Protein AF-A0A2X3GVH4-F1 (afdb_monomer_lite)

InterPro domains:
  IPR034338 Glutathione S-transferases, subfamily 4, C-terminal [PF14834] (4-81)

Foldseek 3Di:
DDDQDPVRVVVLVVLQVVVCVQCVVVELDSPNDHDVVLVVSLVVLCVQVVVVHDHPPVSNVSSVSSCPDPVNVVVVVVVVVD

pLDDT: mean 95.25, std 8.42, range [47.56, 98.69]

Radius of gyration: 13.34 Å; chains: 1; bounding box: 30×27×39 Å

Organism: Klebsiella pneumoniae (NCBI:txid573)

Sequence (82 aa):
MPDLSEAGRQSAEKLFATATTLLAHGGQNLFGEWSIADADLALMLNRLVLNGDKVPEALADYASFQWQRASIQRYVALSAKR

Secondary structure (DSSP, 8-state):
-PPPPHHHHHHHHHHHHHHHHHTTT--SSTBSB--HHHHHHHHHHHHHHTTT----HHHHHHHHHHHT-HHHHHHHHHHTT-

Structure (mmCIF, N/CA/C/O backbone):
data_AF-A0A2X3GVH4-F1
#
_entry.id   AF-A0A2X3GVH4-F1
#
loop_
_atom_site.group_PDB
_atom_site.id
_atom_site.type_symbol
_atom_site.label_atom_id
_atom_site.label_alt_id
_atom_site.label_comp_id
_atom_site.label_asym_id
_atom_site.label_entity_id
_atom_site.label_seq_id
_atom_site.pdbx_PDB_ins_code
_atom_site.Cartn_x
_atom_site.Cartn_y
_atom_site.Cartn_z
_atom_site.occupancy
_atom_site.B_iso_or_equiv
_atom_site.auth_seq_id
_atom_site.auth_comp_id
_atom_site.auth_asym_id
_atom_site.auth_atom_id
_atom_site.pdbx_PDB_model_num
ATOM 1 N N . MET A 1 1 ? -15.878 -0.600 12.886 1.00 64.50 1 MET A N 1
ATOM 2 C CA . MET A 1 1 ? -15.161 0.685 13.044 1.00 64.50 1 MET A CA 1
ATOM 3 C C . MET A 1 1 ? -16.004 1.766 12.382 1.00 64.50 1 MET A C 1
ATOM 5 O O . MET A 1 1 ? -16.801 1.394 11.528 1.00 64.50 1 MET A O 1
ATOM 9 N N . PRO A 1 2 ? -15.927 3.041 12.797 1.00 79.75 2 PRO A N 1
ATOM 10 C CA . PRO A 1 2 ? -16.583 4.116 12.056 1.00 79.75 2 PRO A CA 1
ATOM 11 C C . PRO A 1 2 ? -15.982 4.229 10.649 1.00 79.75 2 PRO A C 1
ATOM 13 O O . PRO A 1 2 ? -14.794 3.955 10.471 1.00 79.75 2 PRO A O 1
ATOM 16 N N . ASP A 1 3 ? -16.797 4.641 9.680 1.00 88.94 3 ASP A N 1
ATOM 17 C CA . ASP A 1 3 ? -16.338 4.904 8.315 1.00 88.94 3 ASP A CA 1
ATOM 18 C C . ASP A 1 3 ? -15.291 6.029 8.286 1.00 88.94 3 ASP A C 1
ATOM 20 O O . ASP A 1 3 ? -15.238 6.894 9.172 1.00 88.94 3 ASP A O 1
ATOM 24 N N . LEU A 1 4 ? -14.472 6.051 7.230 1.00 93.38 4 LEU A N 1
ATOM 25 C CA . LEU A 1 4 ? -13.553 7.158 6.982 1.00 93.38 4 LEU A CA 1
ATOM 26 C C . LEU A 1 4 ? -14.312 8.487 6.888 1.00 93.38 4 LEU A C 1
ATOM 28 O O . LEU A 1 4 ? -15.330 8.609 6.201 1.00 93.38 4 LEU A O 1
ATOM 32 N N . SER A 1 5 ? -13.752 9.521 7.517 1.00 96.38 5 SER A N 1
ATOM 33 C CA . SER A 1 5 ? -14.181 10.898 7.278 1.00 96.38 5 SER A CA 1
ATOM 34 C C . SER A 1 5 ? -13.971 11.286 5.811 1.00 96.38 5 SER A C 1
ATOM 36 O O . SER A 1 5 ? -13.210 10.644 5.087 1.00 96.38 5 SER A O 1
ATOM 38 N N . GLU A 1 6 ? -14.588 12.383 5.370 1.00 96.94 6 GLU A N 1
ATOM 39 C CA . GLU A 1 6 ? -14.404 12.906 4.009 1.00 96.94 6 GLU A CA 1
ATOM 40 C C . GLU A 1 6 ? -12.917 13.103 3.656 1.00 96.94 6 GLU A C 1
ATOM 42 O O . GLU A 1 6 ? -12.440 12.595 2.644 1.00 96.94 6 GLU A O 1
ATOM 47 N N . ALA A 1 7 ? -12.150 13.749 4.540 1.00 97.62 7 ALA A N 1
ATOM 48 C CA . ALA A 1 7 ? -10.710 13.932 4.350 1.00 97.62 7 ALA A CA 1
ATOM 49 C C . ALA A 1 7 ? -9.940 12.595 4.341 1.00 97.62 7 ALA A C 1
ATOM 51 O O . ALA A 1 7 ? -8.955 12.443 3.612 1.00 97.62 7 ALA A O 1
ATOM 52 N N . GLY A 1 8 ? -10.397 11.614 5.129 1.00 96.94 8 GLY A N 1
ATOM 53 C CA . GLY A 1 8 ? -9.855 10.255 5.133 1.00 96.94 8 GLY A CA 1
ATOM 54 C C . GLY A 1 8 ? -10.078 9.545 3.799 1.00 96.94 8 GLY A C 1
ATOM 55 O O . GLY A 1 8 ? -9.138 8.970 3.252 1.00 96.94 8 GLY A O 1
ATOM 56 N N . ARG A 1 9 ? -11.284 9.656 3.232 1.00 97.19 9 ARG A N 1
ATOM 57 C CA . ARG A 1 9 ? -11.625 9.084 1.924 1.00 97.19 9 ARG A CA 1
ATOM 58 C C . ARG A 1 9 ? -10.789 9.700 0.802 1.00 97.19 9 ARG A C 1
ATOM 60 O O . ARG A 1 9 ? -10.178 8.963 0.039 1.00 97.19 9 ARG A O 1
ATOM 67 N N . GLN A 1 10 ? -10.664 11.028 0.767 1.00 98.06 10 GLN A N 1
ATOM 68 C CA . GLN A 1 10 ? -9.831 11.729 -0.221 1.00 98.06 10 GLN A CA 1
ATOM 69 C C . GLN A 1 10 ? -8.351 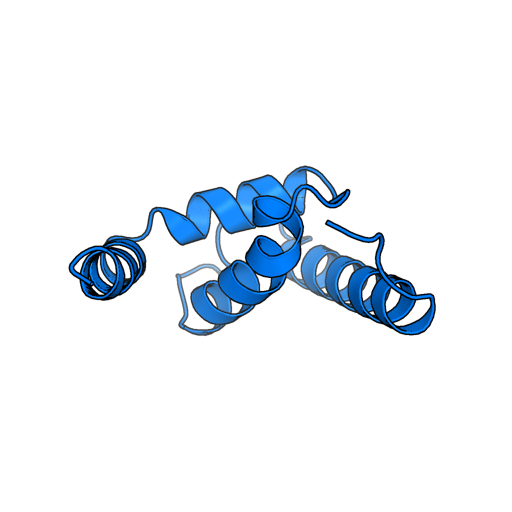11.326 -0.124 1.00 98.06 10 GLN A C 1
ATOM 71 O O . GLN A 1 10 ? -7.663 11.161 -1.133 1.00 98.06 10 GLN A O 1
ATOM 76 N N . SER A 1 11 ? -7.850 11.124 1.097 1.00 98.19 11 SER A N 1
ATOM 77 C CA . SER A 1 11 ? -6.480 10.647 1.314 1.00 98.19 11 SER A CA 1
ATOM 78 C C . SER A 1 11 ? -6.295 9.202 0.842 1.00 98.19 11 SER A C 1
ATOM 80 O O . SER A 1 11 ? -5.268 8.890 0.237 1.00 98.19 11 SER A O 1
ATOM 82 N N . ALA A 1 12 ? -7.286 8.334 1.071 1.00 98.25 12 ALA A N 1
ATOM 83 C CA . ALA A 1 12 ? -7.285 6.959 0.577 1.00 98.25 12 ALA A CA 1
ATOM 84 C C . ALA A 1 12 ? -7.322 6.913 -0.959 1.00 98.25 12 ALA A C 1
ATOM 86 O O . ALA A 1 12 ? -6.516 6.217 -1.568 1.00 98.25 12 ALA A O 1
ATOM 87 N N . GLU A 1 13 ? -8.167 7.722 -1.598 1.00 98.44 13 GLU A N 1
ATOM 88 C CA . GLU A 1 13 ? -8.226 7.840 -3.061 1.00 98.44 13 GLU A CA 1
ATOM 89 C C . GLU A 1 13 ? -6.885 8.294 -3.653 1.00 98.44 13 GLU A C 1
ATOM 91 O O . GLU A 1 13 ? -6.400 7.704 -4.622 1.00 98.44 13 GLU A O 1
ATOM 96 N N . LYS A 1 14 ? -6.226 9.283 -3.033 1.00 98.62 14 LYS A N 1
ATOM 97 C CA . LYS A 1 14 ? -4.882 9.718 -3.441 1.00 98.62 14 LYS A CA 1
ATOM 98 C C . LYS A 1 14 ? -3.851 8.595 -3.305 1.00 98.62 14 LYS A C 1
ATOM 100 O O . LYS A 1 14 ? -3.017 8.421 -4.199 1.00 98.62 14 LYS A O 1
ATOM 105 N N . LEU A 1 15 ? -3.897 7.840 -2.205 1.00 98.69 15 LEU A N 1
ATOM 106 C CA . LEU A 1 15 ? -3.031 6.680 -1.991 1.00 98.69 15 LEU A CA 1
ATOM 107 C C . LEU A 1 15 ? -3.252 5.632 -3.087 1.00 98.69 15 LEU A C 1
ATOM 109 O O . LEU A 1 15 ? -2.283 5.182 -3.695 1.00 98.69 15 LEU A O 1
ATOM 113 N N . PHE A 1 16 ? -4.508 5.296 -3.386 1.00 98.62 16 PHE A N 1
ATOM 114 C CA . PHE A 1 16 ? -4.849 4.306 -4.404 1.00 98.62 16 PHE A CA 1
ATOM 115 C C . PHE A 1 16 ? -4.394 4.730 -5.798 1.00 98.62 16 PHE A C 1
ATOM 117 O O . PHE A 1 16 ? -3.755 3.939 -6.490 1.00 98.62 16 PHE A O 1
ATOM 124 N N . ALA A 1 17 ? -4.658 5.975 -6.201 1.00 98.56 17 ALA A N 1
ATOM 125 C CA . ALA A 1 17 ? -4.239 6.492 -7.502 1.00 98.56 17 ALA A CA 1
ATOM 126 C C . ALA A 1 17 ? -2.710 6.457 -7.666 1.00 98.56 17 ALA A C 1
ATOM 128 O O . ALA A 1 17 ? -2.191 6.032 -8.701 1.00 98.56 17 ALA A O 1
ATOM 129 N N . THR A 1 18 ? -1.984 6.846 -6.614 1.00 98.50 18 THR A N 1
ATOM 130 C CA . THR A 1 18 ? -0.516 6.843 -6.612 1.00 98.50 18 THR A CA 1
ATOM 131 C C . THR A 1 18 ? 0.033 5.417 -6.682 1.00 98.50 18 THR A C 1
ATOM 133 O O . THR A 1 18 ? 0.848 5.121 -7.551 1.00 98.50 18 THR A O 1
ATOM 136 N N . ALA A 1 19 ? -0.445 4.514 -5.819 1.00 98.38 19 ALA A N 1
ATOM 137 C CA . ALA A 1 19 ? 0.010 3.124 -5.778 1.00 98.38 19 ALA A CA 1
ATOM 138 C C . ALA A 1 19 ? -0.303 2.374 -7.080 1.00 98.38 19 ALA A C 1
ATOM 140 O O . ALA A 1 19 ? 0.549 1.659 -7.596 1.00 98.38 19 ALA A O 1
ATOM 141 N N . THR A 1 20 ? -1.489 2.597 -7.654 1.00 98.31 20 THR A N 1
ATOM 142 C CA . THR A 1 20 ? -1.884 2.005 -8.943 1.00 98.31 20 THR A CA 1
ATOM 143 C C . THR A 1 20 ? -0.958 2.463 -10.065 1.00 98.31 20 THR A C 1
ATOM 145 O O . THR A 1 20 ? -0.545 1.653 -10.885 1.00 98.31 20 THR A O 1
ATOM 148 N N . THR A 1 21 ? -0.588 3.748 -10.085 1.00 98.19 21 THR A N 1
ATOM 149 C CA . THR A 1 21 ? 0.344 4.285 -11.087 1.00 98.19 21 THR A CA 1
ATOM 150 C C . THR A 1 21 ? 1.736 3.674 -10.935 1.00 98.19 21 THR A C 1
ATOM 152 O O . THR A 1 21 ? 2.344 3.283 -11.927 1.00 98.19 21 THR A O 1
ATOM 155 N N . LEU A 1 22 ? 2.232 3.560 -9.699 1.00 97.88 22 LEU A N 1
ATOM 156 C CA . LEU A 1 22 ? 3.539 2.962 -9.427 1.00 97.88 22 LEU A CA 1
ATOM 157 C C . LEU A 1 22 ? 3.583 1.477 -9.804 1.00 97.88 22 LEU A C 1
ATOM 159 O O . LEU A 1 22 ? 4.581 1.038 -10.351 1.00 97.88 22 LEU A O 1
ATOM 163 N N . LEU A 1 23 ? 2.498 0.733 -9.577 1.00 97.81 23 LEU A N 1
ATOM 164 C CA . LEU A 1 23 ? 2.397 -0.703 -9.863 1.00 97.81 23 LEU A CA 1
ATOM 165 C C . LEU A 1 23 ? 1.863 -1.018 -11.270 1.00 97.81 23 LEU A C 1
ATOM 167 O O . LEU A 1 23 ? 1.649 -2.184 -11.601 1.00 97.81 23 LEU A O 1
ATOM 171 N N . ALA A 1 24 ? 1.666 -0.010 -12.127 1.00 97.06 24 ALA A N 1
ATOM 172 C CA . ALA A 1 24 ? 1.080 -0.181 -13.461 1.00 97.06 24 ALA A CA 1
ATOM 173 C C . ALA A 1 24 ? 1.899 -1.110 -14.378 1.00 97.06 24 ALA A C 1
ATOM 175 O O . ALA A 1 24 ? 1.369 -1.657 -15.342 1.00 97.06 24 ALA A O 1
ATOM 176 N N . HIS A 1 25 ? 3.181 -1.325 -14.067 1.00 96.00 25 HIS A N 1
ATOM 177 C CA . HIS A 1 25 ? 4.040 -2.286 -14.759 1.00 96.00 25 HIS A CA 1
ATOM 178 C C . HIS A 1 25 ? 3.690 -3.760 -14.453 1.00 96.00 25 HIS A C 1
ATOM 180 O O . HIS A 1 25 ? 4.295 -4.655 -15.038 1.00 96.00 25 HIS A O 1
ATOM 186 N N . GLY A 1 26 ? 2.754 -4.036 -13.534 1.00 94.12 26 GLY A N 1
ATOM 187 C CA . GLY A 1 26 ? 2.252 -5.385 -13.228 1.00 94.12 26 GLY A CA 1
ATOM 188 C C . GLY A 1 26 ? 3.236 -6.288 -12.475 1.00 94.12 26 GLY A C 1
ATOM 189 O O . GLY A 1 26 ? 3.036 -7.497 -12.397 1.00 94.12 26 GLY A O 1
ATOM 190 N N . GLY A 1 27 ? 4.319 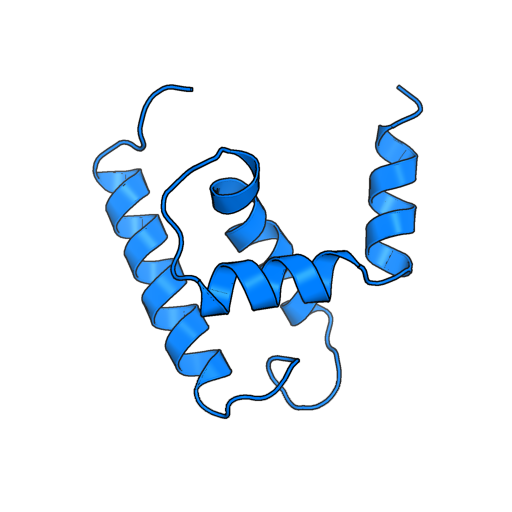-5.717 -11.948 1.00 93.88 27 GLY A N 1
ATOM 191 C CA . GLY A 1 27 ? 5.321 -6.440 -11.166 1.00 93.88 27 GLY A CA 1
ATOM 192 C C . GLY A 1 27 ? 4.905 -6.601 -9.705 1.00 93.88 27 GLY A C 1
ATOM 193 O O . GLY A 1 27 ? 4.014 -5.913 -9.217 1.00 93.88 27 GLY A O 1
ATOM 194 N N . GLN A 1 28 ? 5.585 -7.499 -8.992 1.00 96.25 28 GLN A N 1
ATOM 195 C CA . GLN A 1 28 ? 5.284 -7.788 -7.584 1.00 96.25 28 GLN A CA 1
ATOM 196 C C . GLN A 1 28 ? 5.817 -6.728 -6.604 1.00 96.25 28 GLN A C 1
ATOM 198 O O . GLN A 1 28 ? 5.271 -6.584 -5.512 1.00 96.25 28 GLN A O 1
ATOM 203 N N . ASN A 1 29 ? 6.871 -5.999 -6.983 1.00 98.00 29 ASN A N 1
ATOM 204 C CA . ASN A 1 29 ? 7.493 -4.932 -6.193 1.00 98.00 29 ASN A CA 1
ATOM 205 C C . ASN A 1 29 ? 7.520 -3.634 -7.008 1.00 98.00 29 ASN A C 1
ATOM 207 O O . ASN A 1 29 ? 7.563 -3.685 -8.237 1.00 98.00 29 ASN A O 1
ATOM 211 N N . LEU A 1 30 ? 7.580 -2.490 -6.330 1.00 97.81 30 LEU A N 1
ATOM 212 C CA . LEU A 1 30 ? 7.533 -1.147 -6.918 1.00 97.81 30 LEU A CA 1
ATOM 213 C C . LEU A 1 30 ? 8.624 -0.873 -7.959 1.00 97.81 30 LEU A C 1
ATOM 215 O O . LEU A 1 30 ? 8.406 -0.111 -8.896 1.00 97.81 30 LEU A O 1
ATOM 219 N N . PHE A 1 31 ? 9.812 -1.454 -7.782 1.00 97.19 31 PHE A N 1
ATOM 220 C CA . PHE A 1 31 ? 10.995 -1.130 -8.586 1.00 97.19 31 PHE A CA 1
ATOM 221 C C . PHE A 1 31 ? 11.708 -2.385 -9.111 1.00 97.19 31 PHE A C 1
ATOM 223 O O . PHE A 1 31 ? 12.933 -2.421 -9.233 1.00 97.19 31 PHE A O 1
ATOM 230 N N . GLY A 1 32 ? 10.935 -3.431 -9.421 1.00 94.94 32 GLY A N 1
ATOM 231 C CA . GLY A 1 32 ? 11.447 -4.732 -9.855 1.00 94.94 32 GLY A CA 1
ATOM 232 C C . GLY A 1 32 ? 11.876 -5.583 -8.665 1.00 94.94 32 GLY A C 1
ATOM 233 O O . GLY A 1 32 ? 11.107 -6.425 -8.201 1.00 94.94 32 GLY A O 1
ATOM 234 N N . GLU A 1 33 ? 13.070 -5.329 -8.137 1.00 97.25 33 GLU A N 1
ATOM 235 C CA . GLU A 1 33 ? 13.518 -5.961 -6.896 1.00 97.25 33 GLU A CA 1
ATOM 236 C C . GLU A 1 33 ? 12.842 -5.322 -5.683 1.00 97.25 33 GLU A C 1
ATOM 238 O O . GLU A 1 33 ? 12.438 -4.157 -5.702 1.00 97.25 33 GLU A O 1
ATOM 243 N N . TRP A 1 34 ? 12.727 -6.095 -4.605 1.00 98.25 34 TRP A N 1
ATOM 244 C CA . TRP A 1 34 ? 12.149 -5.585 -3.369 1.00 98.25 34 TRP A CA 1
ATOM 245 C C . TRP A 1 34 ? 12.998 -4.461 -2.774 1.00 98.25 34 TRP A C 1
ATOM 247 O O . TRP A 1 34 ? 14.222 -4.566 -2.660 1.00 98.25 34 TRP A O 1
ATOM 257 N N . SER A 1 35 ? 12.320 -3.432 -2.288 1.00 98.19 35 SER A N 1
ATOM 258 C CA . SER A 1 35 ? 12.887 -2.283 -1.600 1.00 98.19 35 SER A CA 1
ATOM 259 C C . SER A 1 35 ? 12.143 -2.005 -0.291 1.00 98.19 35 SER A C 1
ATOM 261 O O . SER A 1 35 ? 11.036 -2.486 -0.055 1.00 98.19 35 SER A O 1
ATOM 263 N N . ILE A 1 36 ? 12.722 -1.175 0.580 1.00 98.12 36 ILE 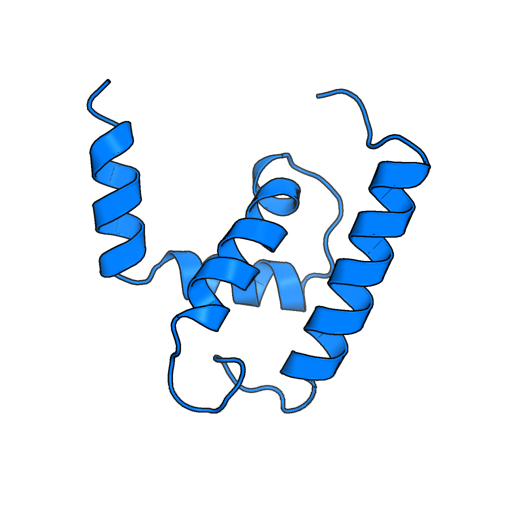A N 1
ATOM 264 C CA . ILE A 1 36 ? 12.041 -0.778 1.822 1.00 98.12 36 ILE A CA 1
ATOM 265 C C . ILE A 1 36 ? 10.723 -0.027 1.559 1.00 98.12 36 ILE A C 1
ATOM 267 O O . ILE A 1 36 ? 9.788 -0.145 2.347 1.00 98.12 36 ILE A O 1
ATOM 271 N N . ALA A 1 37 ? 10.614 0.665 0.420 1.00 98.31 37 ALA A N 1
ATOM 272 C CA . ALA A 1 37 ? 9.396 1.362 0.021 1.00 98.31 37 ALA A CA 1
ATOM 273 C C . ALA A 1 37 ? 8.211 0.400 -0.161 1.00 98.31 37 ALA A C 1
ATOM 275 O O . ALA A 1 37 ? 7.068 0.790 0.078 1.00 98.31 37 ALA A O 1
ATOM 276 N N . ASP A 1 38 ? 8.468 -0.864 -0.516 1.00 98.62 38 ASP A N 1
ATOM 277 C CA . ASP A 1 38 ? 7.419 -1.874 -0.617 1.00 98.62 38 ASP A CA 1
ATOM 278 C C . ASP A 1 38 ? 6.802 -2.180 0.752 1.00 98.62 38 ASP A C 1
ATOM 280 O O . ASP A 1 38 ? 5.585 -2.322 0.870 1.00 98.62 38 ASP A O 1
ATOM 284 N N . ALA A 1 39 ? 7.631 -2.217 1.802 1.00 98.50 39 ALA A N 1
ATOM 285 C CA . ALA A 1 39 ? 7.174 -2.423 3.173 1.00 98.50 39 ALA A CA 1
ATOM 286 C C . ALA A 1 39 ? 6.323 -1.245 3.664 1.00 98.50 39 ALA A C 1
ATOM 288 O O . ALA A 1 39 ? 5.248 -1.453 4.230 1.00 98.50 39 ALA A O 1
ATOM 289 N N . ASP A 1 40 ? 6.791 -0.020 3.417 1.00 98.56 40 ASP A N 1
ATOM 290 C CA . ASP A 1 40 ? 6.105 1.201 3.838 1.00 98.56 40 ASP A CA 1
ATOM 291 C C . ASP A 1 40 ? 4.754 1.349 3.127 1.00 98.56 40 ASP A C 1
ATOM 293 O O . ASP A 1 40 ? 3.732 1.600 3.773 1.00 98.56 40 ASP A O 1
ATOM 297 N N . LEU A 1 41 ? 4.716 1.116 1.810 1.00 98.62 41 LEU A N 1
ATOM 298 C CA . LEU A 1 41 ? 3.476 1.171 1.042 1.00 98.62 41 LEU A CA 1
ATOM 299 C C . LEU A 1 41 ? 2.499 0.066 1.461 1.00 98.62 41 LEU A C 1
ATOM 301 O O . LEU A 1 41 ? 1.313 0.341 1.651 1.00 98.62 41 LEU A O 1
ATOM 305 N N . ALA A 1 42 ? 2.980 -1.167 1.648 1.00 98.56 42 ALA A N 1
ATOM 306 C CA . ALA A 1 42 ? 2.141 -2.269 2.109 1.00 98.56 42 ALA A CA 1
ATOM 307 C C . ALA A 1 42 ? 1.549 -1.987 3.495 1.00 98.56 42 ALA A C 1
ATOM 309 O O . ALA A 1 42 ? 0.365 -2.232 3.711 1.00 98.56 42 ALA A O 1
ATOM 310 N N . LEU A 1 43 ? 2.327 -1.409 4.418 1.00 98.44 43 LEU A N 1
ATOM 311 C CA . LEU A 1 43 ? 1.820 -0.970 5.718 1.00 98.44 43 LEU A CA 1
ATOM 312 C C . LEU A 1 43 ? 0.733 0.102 5.561 1.00 98.44 43 LEU A C 1
ATOM 314 O O . LEU A 1 43 ? -0.300 0.012 6.222 1.00 98.44 43 LEU A O 1
ATOM 318 N N . MET A 1 44 ? 0.942 1.110 4.706 1.00 98.50 44 MET A N 1
ATOM 319 C CA . MET A 1 44 ? -0.055 2.159 4.461 1.00 98.50 44 MET A CA 1
ATOM 320 C C . MET A 1 44 ? -1.367 1.594 3.906 1.00 98.50 44 MET A C 1
ATOM 322 O O . MET A 1 44 ? -2.430 1.968 4.397 1.00 98.50 44 MET A O 1
ATOM 326 N N . LEU A 1 45 ? -1.302 0.673 2.942 1.00 98.62 45 LEU A N 1
ATOM 327 C CA . LEU A 1 45 ? -2.477 -0.001 2.381 1.00 98.62 45 LEU A CA 1
ATOM 328 C C . LEU A 1 45 ? -3.159 -0.908 3.414 1.00 98.62 45 LEU A C 1
ATOM 330 O O . LEU A 1 45 ? -4.381 -0.876 3.554 1.00 98.62 45 LEU A O 1
ATOM 334 N N . ASN A 1 46 ? -2.382 -1.654 4.202 1.00 98.31 46 ASN A N 1
ATOM 335 C CA . ASN A 1 46 ? -2.915 -2.549 5.228 1.00 98.31 46 ASN A CA 1
ATOM 336 C C . ASN A 1 46 ? -3.650 -1.821 6.358 1.00 98.31 46 ASN A C 1
ATOM 338 O O . ASN A 1 46 ? -4.489 -2.438 7.007 1.00 98.31 46 ASN A O 1
ATOM 342 N N . ARG A 1 47 ? -3.429 -0.514 6.561 1.00 97.19 47 ARG A N 1
ATOM 343 C CA . ARG A 1 47 ? -4.275 0.292 7.464 1.00 97.19 47 ARG A CA 1
ATOM 344 C C . ARG A 1 47 ? -5.745 0.276 7.050 1.00 97.19 47 ARG A C 1
ATOM 346 O O . ARG A 1 47 ? -6.595 0.344 7.924 1.00 97.19 47 ARG A O 1
ATOM 353 N N . LEU A 1 48 ? -6.015 0.192 5.749 1.00 97.88 48 LEU A N 1
ATOM 354 C CA . LEU A 1 48 ? -7.358 0.142 5.175 1.00 97.88 48 LEU A CA 1
ATOM 355 C C . LEU A 1 48 ? -7.824 -1.313 5.030 1.00 97.88 48 LEU A C 1
ATOM 357 O O . LEU A 1 48 ? -8.892 -1.672 5.519 1.00 97.88 48 LEU A O 1
ATOM 361 N N . VAL A 1 49 ? -6.982 -2.179 4.447 1.00 97.56 49 VAL A N 1
ATOM 362 C CA . VAL A 1 49 ? -7.315 -3.602 4.226 1.00 97.56 49 VAL A CA 1
ATOM 363 C C . VAL A 1 49 ? -7.644 -4.311 5.542 1.00 97.56 49 VAL A C 1
ATOM 365 O O . VAL A 1 49 ? -8.698 -4.929 5.661 1.00 97.56 49 VAL A O 1
ATOM 368 N N . LEU A 1 50 ? -6.784 -4.192 6.560 1.00 95.69 50 LEU A N 1
ATOM 369 C CA . LEU A 1 50 ? -6.982 -4.873 7.847 1.00 95.69 50 LEU A CA 1
ATOM 370 C C . LEU A 1 50 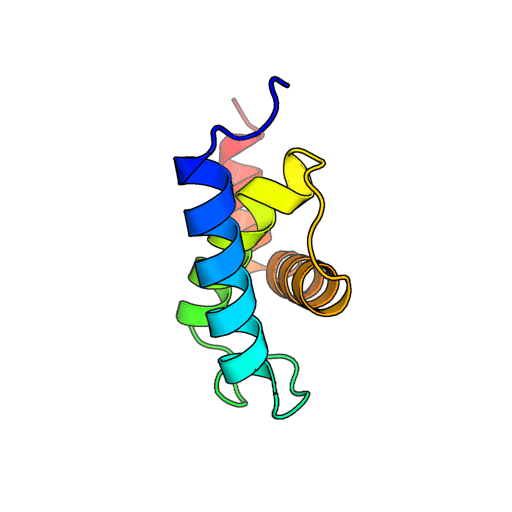? -8.087 -4.229 8.698 1.00 95.69 50 LEU A C 1
ATOM 372 O O . LEU A 1 50 ? -8.575 -4.858 9.634 1.00 95.69 50 LEU A O 1
ATOM 376 N N . ASN A 1 51 ? -8.489 -2.996 8.377 1.00 95.44 51 ASN A N 1
ATOM 377 C CA . ASN A 1 51 ? -9.648 -2.340 8.981 1.00 95.44 51 ASN A CA 1
ATOM 378 C C . ASN A 1 51 ? -10.979 -2.775 8.332 1.00 95.44 51 ASN A C 1
ATOM 380 O O . ASN A 1 51 ? -12.040 -2.571 8.922 1.00 95.44 51 ASN A O 1
ATOM 384 N N . GLY A 1 52 ? -10.930 -3.415 7.156 1.00 94.75 52 GLY A N 1
ATOM 385 C CA . GLY A 1 52 ? -12.104 -3.837 6.386 1.00 94.75 52 GLY A CA 1
ATOM 386 C C . GLY A 1 52 ? -12.651 -2.765 5.440 1.00 94.75 52 GLY A C 1
ATOM 387 O O . GLY A 1 52 ? -13.779 -2.892 4.961 1.00 94.75 52 GLY A O 1
ATOM 388 N N . ASP A 1 53 ? -11.876 -1.713 5.167 1.00 96.25 53 ASP A N 1
ATOM 389 C CA . ASP A 1 53 ? -12.252 -0.680 4.205 1.00 96.25 53 ASP A CA 1
ATOM 390 C C . ASP A 1 53 ? -12.197 -1.214 2.767 1.00 96.25 53 ASP A C 1
ATOM 392 O O . ASP A 1 53 ? -11.465 -2.152 2.441 1.00 96.25 53 ASP A O 1
ATOM 396 N N . LYS A 1 54 ? -12.949 -0.578 1.863 1.00 94.94 54 LYS A N 1
ATOM 397 C CA . LYS A 1 54 ? -12.897 -0.912 0.435 1.00 94.94 54 LYS A CA 1
ATOM 398 C C . LYS A 1 54 ? -11.566 -0.459 -0.163 1.00 94.94 54 LYS A C 1
ATOM 400 O O . LYS A 1 54 ? -11.301 0.737 -0.264 1.00 94.94 54 LYS A O 1
ATOM 405 N N . VAL A 1 55 ? -10.771 -1.423 -0.612 1.00 98.00 55 VAL A N 1
ATOM 406 C CA . VAL A 1 55 ? -9.491 -1.216 -1.298 1.00 98.00 55 VAL A CA 1
ATOM 407 C C . VAL A 1 55 ? -9.558 -1.904 -2.667 1.00 98.00 55 VAL A C 1
ATOM 409 O O . VAL A 1 55 ? -10.112 -3.001 -2.747 1.00 98.00 55 VAL A O 1
ATOM 412 N N . PRO A 1 56 ? -9.030 -1.298 -3.749 1.00 98.12 56 PRO A N 1
ATOM 413 C CA . PRO A 1 56 ? -8.917 -1.976 -5.039 1.00 98.12 56 PRO A CA 1
ATOM 414 C C . PRO A 1 56 ? -8.173 -3.312 -4.912 1.00 98.12 56 PRO A C 1
ATOM 416 O O . PRO A 1 56 ? -7.106 -3.361 -4.300 1.00 98.12 56 PRO A O 1
ATOM 419 N N . GLU A 1 57 ? -8.715 -4.371 -5.516 1.00 97.50 57 GLU A N 1
ATOM 420 C CA . GLU A 1 57 ? -8.245 -5.757 -5.344 1.00 97.50 57 GLU A CA 1
ATOM 421 C C . GLU A 1 57 ? -6.739 -5.906 -5.599 1.00 97.50 57 GLU A C 1
ATOM 423 O O . GLU A 1 57 ? -6.018 -6.362 -4.720 1.00 97.50 57 GLU A O 1
ATOM 428 N N . ALA A 1 58 ? -6.225 -5.368 -6.711 1.00 97.44 58 ALA A N 1
ATOM 429 C CA . ALA A 1 58 ? -4.796 -5.423 -7.033 1.00 97.44 58 ALA A CA 1
ATOM 430 C C . ALA A 1 58 ? -3.885 -4.789 -5.957 1.00 97.44 58 ALA A C 1
ATOM 432 O O . ALA A 1 58 ? -2.764 -5.246 -5.739 1.00 97.44 58 ALA A O 1
ATOM 433 N N . LEU A 1 59 ? -4.352 -3.742 -5.265 1.00 98.50 59 LEU A N 1
ATOM 434 C CA . LEU A 1 59 ? -3.598 -3.111 -4.178 1.00 98.50 59 LEU A CA 1
ATOM 435 C C . LEU A 1 59 ? -3.688 -3.921 -2.882 1.00 98.50 59 LEU A C 1
ATOM 437 O O . LEU A 1 59 ? -2.715 -3.972 -2.130 1.00 98.50 59 LEU A O 1
ATOM 441 N N . ALA A 1 60 ? -4.835 -4.554 -2.622 1.00 98.44 60 ALA A N 1
ATOM 442 C CA . ALA A 1 60 ? -4.997 -5.468 -1.496 1.00 98.44 60 ALA A CA 1
ATOM 443 C C . ALA A 1 60 ? -4.132 -6.729 -1.676 1.00 98.44 60 ALA A C 1
ATOM 445 O O . ALA A 1 60 ? -3.465 -7.149 -0.728 1.00 98.44 60 ALA A O 1
ATOM 446 N N . ASP A 1 61 ? -4.065 -7.270 -2.893 1.00 98.25 61 ASP A N 1
ATOM 447 C CA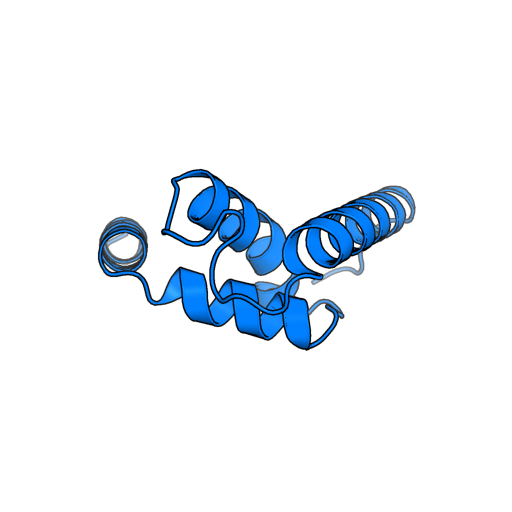 . ASP A 1 61 ? -3.200 -8.395 -3.256 1.00 98.25 61 ASP A CA 1
ATOM 448 C C . ASP A 1 61 ? -1.726 -8.034 -3.101 1.00 98.25 61 ASP A C 1
ATOM 450 O O . ASP A 1 61 ? -0.976 -8.755 -2.440 1.00 98.25 61 ASP A O 1
ATOM 454 N N . TYR A 1 62 ? -1.316 -6.877 -3.632 1.00 98.56 62 TYR A N 1
ATOM 455 C CA . TYR A 1 62 ? 0.036 -6.355 -3.450 1.00 98.56 62 TYR A CA 1
ATOM 456 C C . TYR A 1 62 ? 0.389 -6.211 -1.960 1.00 98.56 62 TYR A C 1
ATOM 458 O O . TYR A 1 62 ? 1.425 -6.707 -1.515 1.00 98.56 62 TYR A O 1
ATOM 466 N N . ALA A 1 63 ? -0.484 -5.585 -1.162 1.00 98.44 63 ALA A N 1
ATOM 467 C CA . ALA A 1 63 ? -0.248 -5.403 0.267 1.00 98.44 63 ALA A CA 1
ATOM 468 C C . ALA A 1 63 ? -0.151 -6.748 1.003 1.00 98.44 63 ALA A C 1
ATOM 470 O O . ALA A 1 63 ? 0.751 -6.928 1.822 1.00 98.44 63 ALA A O 1
ATOM 471 N N . SER A 1 64 ? -1.022 -7.707 0.676 1.00 97.94 64 SER A N 1
ATOM 472 C CA . SER A 1 64 ? -1.030 -9.057 1.255 1.00 97.94 64 SER A CA 1
ATOM 473 C C . SER A 1 64 ? 0.223 -9.849 0.888 1.00 97.94 64 SER A C 1
ATOM 475 O O . SER A 1 64 ? 0.790 -10.534 1.740 1.00 97.94 64 SER A O 1
ATOM 477 N N . PHE A 1 65 ? 0.684 -9.736 -0.358 1.00 98.31 65 PHE A N 1
ATOM 478 C CA . PHE A 1 65 ? 1.920 -10.351 -0.832 1.00 98.31 65 PHE A CA 1
ATOM 479 C C . PHE A 1 65 ? 3.138 -9.787 -0.094 1.00 98.31 65 PHE A C 1
ATOM 481 O O . PHE A 1 65 ? 3.909 -10.544 0.499 1.00 98.31 65 PHE A O 1
ATOM 488 N N . GLN A 1 66 ? 3.276 -8.459 -0.045 1.00 98.56 66 GLN A N 1
ATOM 489 C CA . GLN A 1 66 ? 4.384 -7.811 0.657 1.00 98.56 66 GLN A CA 1
ATOM 490 C C . GLN A 1 66 ? 4.382 -8.146 2.152 1.00 98.56 66 GLN A C 1
ATOM 492 O O . GLN A 1 66 ? 5.440 -8.378 2.741 1.00 98.56 66 GLN A O 1
ATOM 497 N N . TRP A 1 67 ? 3.200 -8.257 2.767 1.00 98.00 67 TRP A N 1
ATOM 498 C CA . TRP A 1 67 ? 3.063 -8.576 4.188 1.00 98.00 67 TRP A CA 1
ATOM 499 C C . TRP A 1 67 ? 3.607 -9.957 4.565 1.00 98.00 67 TRP A C 1
ATOM 501 O O . TRP A 1 67 ? 4.032 -10.148 5.704 1.00 98.00 67 TRP A O 1
ATOM 511 N N . GLN A 1 68 ? 3.653 -10.909 3.629 1.00 97.62 68 GLN A N 1
ATOM 512 C CA . GLN A 1 68 ? 4.205 -12.251 3.858 1.00 97.62 68 GLN A CA 1
ATOM 513 C C . GLN A 1 68 ? 5.735 -12.264 3.983 1.00 97.62 68 GLN A C 1
ATOM 515 O O . GLN A 1 68 ? 6.316 -13.276 4.381 1.00 97.62 68 GLN A O 1
ATOM 520 N N . ARG A 1 69 ? 6.416 -11.151 3.684 1.00 97.75 69 ARG A N 1
ATOM 521 C CA . ARG A 1 69 ? 7.874 -11.062 3.785 1.00 97.75 69 ARG A CA 1
ATOM 522 C C . ARG A 1 69 ? 8.352 -11.403 5.198 1.00 97.75 69 ARG A C 1
ATOM 524 O O . ARG A 1 69 ? 7.914 -10.807 6.182 1.00 97.75 69 ARG A O 1
ATOM 531 N N . ALA A 1 70 ? 9.342 -12.293 5.293 1.00 97.75 70 ALA A N 1
ATOM 532 C CA . ALA A 1 70 ? 9.858 -12.804 6.565 1.00 97.75 70 ALA A CA 1
ATOM 533 C C . ALA A 1 70 ? 10.289 -11.701 7.551 1.00 97.75 70 ALA A C 1
ATOM 535 O O . ALA A 1 70 ? 10.044 -11.816 8.751 1.00 97.75 70 ALA A O 1
ATOM 536 N N . SER A 1 71 ? 10.893 -10.608 7.065 1.00 97.44 71 SER A N 1
ATOM 537 C CA . SER A 1 71 ? 11.281 -9.471 7.911 1.00 97.44 71 SER A CA 1
ATOM 538 C C . SER A 1 71 ? 10.076 -8.749 8.524 1.00 97.44 71 SER A C 1
ATOM 540 O O . SER A 1 71 ? 10.134 -8.369 9.692 1.00 97.44 71 SER A O 1
ATOM 542 N N . ILE A 1 72 ? 8.981 -8.603 7.770 1.00 97.31 72 ILE A N 1
ATOM 543 C CA . ILE A 1 72 ? 7.736 -7.976 8.234 1.00 97.31 72 ILE A CA 1
ATOM 544 C C . ILE A 1 72 ? 7.029 -8.899 9.223 1.00 97.31 72 ILE A C 1
ATOM 546 O O . ILE A 1 72 ? 6.724 -8.477 10.335 1.00 97.31 72 ILE A O 1
ATOM 550 N N . GLN A 1 73 ? 6.852 -10.177 8.877 1.00 97.56 73 GLN A N 1
ATOM 551 C CA . GLN A 1 73 ? 6.238 -11.160 9.777 1.00 97.56 73 GLN A CA 1
ATOM 552 C C . GLN A 1 73 ? 7.000 -11.284 11.098 1.00 97.56 73 GLN A C 1
ATOM 554 O O . GLN A 1 73 ? 6.393 -11.319 12.169 1.00 97.56 73 GLN A O 1
ATOM 559 N N . ARG A 1 74 ? 8.339 -11.263 11.053 1.00 97.06 74 ARG A N 1
ATOM 560 C CA . ARG A 1 74 ? 9.158 -11.245 12.268 1.00 97.06 74 ARG A CA 1
ATOM 561 C C . ARG A 1 74 ? 8.873 -10.013 13.123 1.00 97.06 74 ARG A C 1
ATOM 563 O O . ARG A 1 74 ? 8.779 -10.166 14.333 1.00 97.06 74 ARG A O 1
ATOM 570 N N . TYR A 1 75 ? 8.721 -8.828 12.525 1.00 96.06 75 TYR A N 1
ATOM 571 C CA . TYR A 1 75 ? 8.372 -7.603 13.252 1.00 96.06 75 TYR A C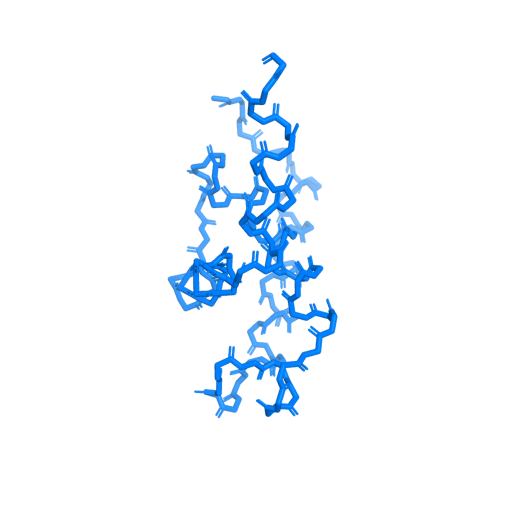A 1
ATOM 572 C C . TYR A 1 75 ? 6.962 -7.669 13.859 1.00 96.06 75 TYR A C 1
ATOM 574 O O . TYR A 1 75 ? 6.798 -7.367 15.037 1.00 96.06 75 TYR A O 1
ATOM 582 N N . VAL A 1 76 ? 5.965 -8.144 13.106 1.00 94.56 76 VAL A N 1
ATOM 583 C CA . VAL A 1 76 ? 4.592 -8.363 13.603 1.00 94.56 76 VAL A CA 1
ATOM 584 C C . VAL A 1 76 ? 4.582 -9.337 14.789 1.00 94.56 76 VAL A C 1
ATOM 586 O O . VAL A 1 76 ? 3.919 -9.098 15.795 1.00 94.56 76 VAL A O 1
ATOM 589 N N . ALA A 1 77 ? 5.382 -10.403 14.742 1.00 95.38 77 ALA A N 1
ATOM 590 C CA . ALA A 1 77 ? 5.494 -11.349 15.852 1.00 95.38 77 ALA A CA 1
ATOM 591 C C . ALA A 1 77 ? 6.109 -10.736 17.130 1.00 95.38 77 ALA A C 1
ATOM 593 O O . ALA A 1 77 ? 5.903 -11.275 18.220 1.00 95.38 77 ALA A O 1
ATOM 594 N N . LEU A 1 78 ? 6.847 -9.619 17.034 1.00 95.06 78 LEU A N 1
ATOM 595 C CA . LEU A 1 78 ? 7.368 -8.913 18.213 1.00 95.06 78 LEU A CA 1
ATOM 596 C C . LEU A 1 78 ? 6.254 -8.216 19.003 1.00 95.06 78 LEU A C 1
ATOM 598 O O . LEU A 1 78 ? 6.364 -8.123 20.225 1.00 95.06 78 LEU A O 1
ATOM 602 N N . SER A 1 79 ? 5.193 -7.741 18.341 1.00 89.06 79 SER A N 1
ATOM 603 C CA . SER A 1 79 ? 4.053 -7.105 19.015 1.00 89.06 79 SER A CA 1
ATOM 604 C C . SER A 1 79 ? 3.009 -8.108 19.508 1.00 89.06 79 SER A C 1
ATOM 606 O O . SER A 1 79 ? 2.316 -7.806 20.472 1.00 89.06 79 SER A O 1
ATOM 608 N N . ALA A 1 80 ? 2.943 -9.313 18.929 1.00 77.69 80 ALA A N 1
ATOM 609 C CA . ALA A 1 80 ? 2.038 -10.386 19.363 1.00 77.69 80 ALA A CA 1
ATOM 610 C C . ALA A 1 80 ? 2.362 -10.965 20.757 1.00 77.69 80 ALA A C 1
ATOM 612 O O . ALA A 1 80 ? 1.545 -11.664 21.344 1.00 77.69 80 ALA A O 1
ATOM 613 N N . LYS A 1 81 ? 3.562 -10.698 21.288 1.00 56.69 81 LYS A N 1
ATOM 614 C CA . LYS A 1 81 ? 3.993 -11.129 22.630 1.00 56.69 81 LYS A CA 1
ATOM 615 C C . LYS A 1 81 ? 3.634 -10.131 23.741 1.00 56.69 81 LYS A C 1
ATOM 617 O O . LYS A 1 81 ? 4.265 -10.163 24.798 1.00 56.69 81 LYS A O 1
ATOM 622 N N . ARG A 1 82 ? 2.682 -9.230 23.500 1.00 47.56 82 ARG A N 1
ATOM 623 C CA . ARG A 1 82 ? 2.163 -8.293 24.501 1.00 47.56 82 ARG A CA 1
ATOM 624 C C . ARG A 1 82 ? 0.718 -8.598 24.835 1.00 47.56 82 ARG A C 1
ATOM 626 O O . ARG A 1 82 ? -0.042 -8.879 23.887 1.00 47.56 82 ARG A O 1
#